Protein AF-A0A5P9P6U1-F1 (afdb_monomer)

Sequence (120 aa):
MSERDSGTDPNAGTEFDPEQFEEKYVYYFEELEAAYSNAYQQLHGRVDSEVLRAIDRQVLSESEPIYHGDGEFSVELPDDPKDRVGAVDDEQFEAVLDEFTERIESELRRRFGFEHEVGK

Structure (mmCIF, N/CA/C/O backbone):
data_AF-A0A5P9P6U1-F1
#
_entry.id   AF-A0A5P9P6U1-F1
#
loop_
_atom_site.group_PDB
_atom_site.id
_atom_site.type_symbol
_atom_site.label_atom_id
_atom_site.label_alt_id
_atom_site.label_comp_id
_atom_site.label_asym_id
_atom_site.label_entity_id
_atom_site.label_seq_id
_atom_site.pdbx_PDB_ins_code
_atom_site.Cartn_x
_atom_site.Cartn_y
_atom_site.Cartn_z
_atom_site.occupancy
_atom_site.B_iso_or_equiv
_atom_site.auth_seq_id
_atom_site.auth_comp_id
_atom_site.auth_asym_id
_atom_site.auth_atom_id
_atom_site.pdbx_PDB_model_num
ATOM 1 N N . MET A 1 1 ? -35.410 -1.148 28.785 1.00 47.00 1 MET A N 1
ATOM 2 C CA . MET A 1 1 ? -34.592 -2.266 29.288 1.00 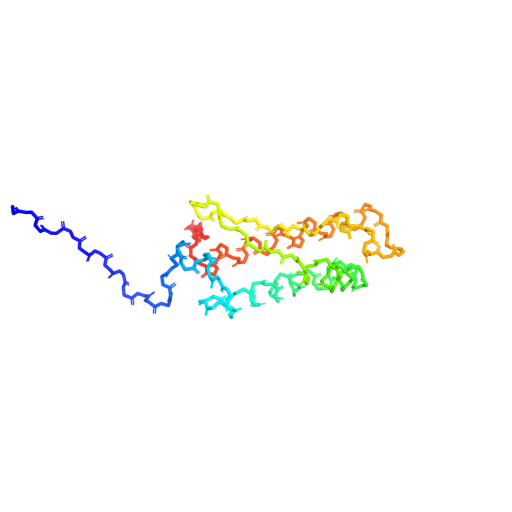47.00 1 MET A CA 1
ATOM 3 C C . MET A 1 1 ? -34.518 -3.290 28.170 1.00 47.00 1 MET A C 1
ATOM 5 O O . MET A 1 1 ? -35.449 -4.061 28.005 1.00 47.00 1 MET A O 1
ATOM 9 N N . SER A 1 2 ? -33.475 -3.192 27.352 1.00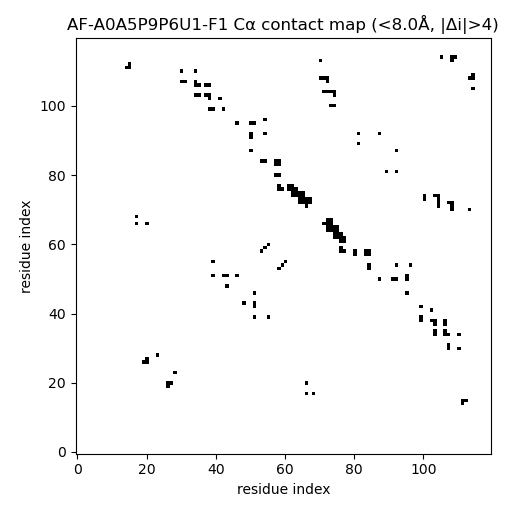 46.41 2 SER A N 1
ATOM 10 C CA . SER A 1 2 ? -33.045 -4.228 26.412 1.00 46.41 2 SER A CA 1
ATOM 11 C C . SER A 1 2 ? -31.529 -4.166 26.433 1.00 46.41 2 SER A C 1
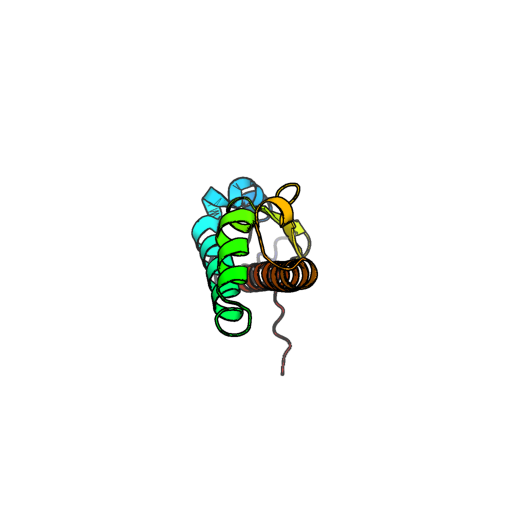ATOM 13 O O . SER A 1 2 ? -30.911 -3.376 25.732 1.00 46.41 2 SER A O 1
ATOM 15 N N . GLU A 1 3 ? -30.978 -4.904 27.387 1.00 58.16 3 GLU A N 1
ATOM 16 C CA . GLU A 1 3 ? -29.611 -5.405 27.343 1.00 58.16 3 GLU A CA 1
ATOM 17 C C . GLU A 1 3 ? -29.560 -6.576 26.350 1.00 58.16 3 GLU A C 1
ATOM 19 O O . GLU A 1 3 ? -30.586 -7.241 26.157 1.00 58.16 3 GLU A O 1
ATOM 24 N N . ARG A 1 4 ? -28.343 -6.864 25.859 1.00 47.94 4 ARG A N 1
ATOM 25 C CA . ARG A 1 4 ? -27.882 -7.969 24.984 1.00 47.94 4 ARG A CA 1
ATOM 26 C C . ARG A 1 4 ? -27.676 -7.502 23.537 1.00 47.94 4 ARG A C 1
ATOM 28 O O . ARG A 1 4 ? -28.599 -6.976 22.937 1.00 47.94 4 ARG A O 1
ATOM 35 N N . ASP A 1 5 ? -26.504 -7.636 22.932 1.00 43.94 5 ASP A N 1
ATOM 36 C CA . ASP A 1 5 ? -25.476 -8.657 23.131 1.00 43.94 5 ASP A CA 1
ATOM 37 C C . ASP A 1 5 ? -24.107 -8.070 22.750 1.00 43.94 5 ASP A C 1
ATOM 39 O O . ASP A 1 5 ? -23.895 -7.645 21.617 1.00 43.94 5 ASP A O 1
ATOM 43 N N . SER A 1 6 ? -23.206 -7.982 23.728 1.00 50.75 6 SER A N 1
ATOM 44 C CA . SER A 1 6 ? -21.789 -7.700 23.510 1.00 50.75 6 SER A CA 1
ATOM 45 C C . SER A 1 6 ? -21.134 -8.996 23.045 1.00 50.75 6 SER A C 1
ATOM 47 O O . SER A 1 6 ? -20.691 -9.797 23.867 1.00 50.75 6 SER A O 1
ATOM 49 N N . GLY A 1 7 ? -21.125 -9.225 21.736 1.00 39.12 7 GLY A N 1
ATOM 50 C CA . GLY A 1 7 ? -20.320 -10.269 21.115 1.00 39.12 7 GLY A CA 1
ATOM 51 C C . GLY A 1 7 ? -18.888 -9.777 20.952 1.00 39.12 7 GLY A C 1
ATOM 52 O O . GLY A 1 7 ? -18.521 -9.325 19.878 1.00 39.12 7 GLY A O 1
ATOM 53 N N . THR A 1 8 ? -18.097 -9.806 22.024 1.00 41.94 8 THR A N 1
ATOM 54 C CA . THR A 1 8 ? -16.638 -9.685 21.913 1.00 41.94 8 THR A CA 1
ATOM 55 C C . THR A 1 8 ? -16.084 -11.086 21.689 1.00 41.94 8 THR A C 1
ATOM 57 O O . THR A 1 8 ? -16.061 -11.905 22.612 1.00 41.94 8 THR A O 1
ATOM 60 N N . ASP A 1 9 ? -15.672 -11.366 20.455 1.00 43.66 9 ASP A N 1
ATOM 61 C CA . ASP A 1 9 ? -14.939 -12.575 20.097 1.00 43.66 9 ASP A CA 1
ATOM 62 C C . ASP A 1 9 ? -13.575 -12.605 20.823 1.00 43.66 9 ASP A C 1
ATOM 64 O O . ASP A 1 9 ? -12.826 -11.628 20.796 1.00 43.66 9 ASP A O 1
ATOM 68 N N . PRO A 1 10 ? -13.204 -13.708 21.497 1.00 42.28 10 PRO A N 1
ATOM 69 C CA . PRO A 1 10 ? -12.027 -13.769 22.367 1.00 42.28 10 PRO A CA 1
ATOM 70 C C . PRO A 1 10 ? -10.693 -13.979 21.626 1.00 42.28 10 PRO A C 1
ATOM 72 O O . PRO A 1 10 ? -9.714 -14.386 22.254 1.00 42.28 10 PRO A O 1
ATOM 75 N N . ASN A 1 11 ? -10.615 -13.702 20.321 1.00 44.81 11 ASN A N 1
ATOM 76 C CA . ASN A 1 11 ? -9.353 -13.709 19.576 1.00 44.81 11 ASN A CA 1
ATOM 77 C C . ASN A 1 11 ? -8.809 -12.280 19.418 1.00 44.81 11 ASN A C 1
ATOM 79 O O . ASN A 1 11 ? -8.655 -11.772 18.314 1.00 44.81 11 ASN A O 1
ATOM 83 N N . ALA A 1 12 ? -8.562 -11.613 20.546 1.00 46.44 12 ALA A N 1
ATOM 84 C CA . ALA A 1 12 ? -8.035 -10.253 20.600 1.00 46.44 12 ALA A CA 1
ATOM 85 C C . ALA A 1 12 ? -6.524 -10.227 20.295 1.00 46.44 12 ALA A C 1
ATOM 87 O O . ALA A 1 12 ? -5.691 -10.131 21.197 1.00 46.44 12 ALA A O 1
ATOM 88 N N . GLY A 1 13 ? -6.176 -10.330 19.015 1.00 45.69 13 GLY A N 1
ATOM 89 C CA . GLY A 1 13 ? -5.005 -9.658 18.458 1.00 45.69 13 GLY A CA 1
ATOM 90 C C . GLY A 1 13 ? -5.529 -8.447 17.698 1.00 45.69 13 GLY A C 1
ATOM 91 O O . GLY A 1 13 ? -6.125 -8.649 16.652 1.00 45.69 13 GLY A O 1
ATOM 92 N N . THR A 1 14 ? -5.424 -7.261 18.309 1.00 58.25 14 THR A N 1
ATOM 93 C CA . THR A 1 14 ? -5.811 -5.936 17.775 1.00 58.25 14 THR A CA 1
ATOM 94 C C . THR A 1 14 ? -7.041 -5.950 16.855 1.00 58.25 14 THR A C 1
ATOM 96 O O . THR A 1 14 ? -6.922 -6.056 15.639 1.00 58.25 14 THR A O 1
ATOM 99 N N . GLU A 1 15 ? -8.241 -5.819 17.433 1.00 77.75 15 GLU A N 1
ATOM 100 C CA . GLU A 1 15 ? -9.435 -5.493 16.639 1.00 77.75 15 GLU A CA 1
ATOM 101 C C . GLU A 1 15 ? -9.138 -4.214 15.842 1.00 77.75 15 GLU A C 1
ATOM 103 O O . GLU A 1 15 ? -8.704 -3.211 16.414 1.00 77.75 15 GLU A O 1
ATOM 108 N N . PHE A 1 16 ? -9.265 -4.285 14.516 1.00 91.06 16 PHE A N 1
ATOM 109 C CA . PHE A 1 16 ? -9.012 -3.143 13.649 1.00 91.06 16 PHE A CA 1
ATOM 110 C C . PHE A 1 16 ? -10.022 -2.037 13.953 1.00 91.06 16 PHE A C 1
ATOM 112 O O . PHE A 1 16 ? -11.232 -2.259 13.897 1.00 91.06 16 PHE A O 1
ATOM 119 N N . ASP A 1 17 ? -9.518 -0.842 14.235 1.00 94.19 17 ASP A N 1
ATOM 120 C CA . ASP A 1 17 ? -10.305 0.346 14.521 1.00 94.19 17 ASP A CA 1
ATOM 121 C C . ASP A 1 17 ? -10.046 1.386 13.412 1.00 94.19 17 ASP A C 1
ATOM 123 O O . ASP A 1 17 ? -8.922 1.889 13.287 1.00 94.19 17 ASP A O 1
ATO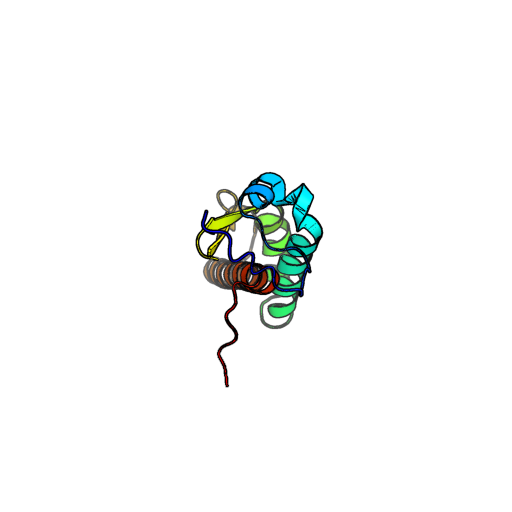M 127 N N . PRO A 1 18 ? -11.064 1.720 12.593 1.00 93.75 18 PRO A N 1
ATOM 128 C CA . PRO A 1 18 ? -10.942 2.727 11.543 1.00 93.75 18 PRO A CA 1
ATOM 129 C C . PRO A 1 18 ? -10.471 4.096 12.048 1.00 93.75 18 PRO A C 1
ATOM 131 O O . PRO A 1 18 ? -9.740 4.773 11.329 1.00 93.75 18 PRO A O 1
ATOM 134 N N . GLU A 1 19 ? -10.853 4.497 13.266 1.00 93.88 19 GLU A N 1
ATOM 135 C CA . GLU A 1 19 ? -10.434 5.777 13.851 1.00 93.88 19 GLU A CA 1
ATOM 136 C C . GLU A 1 19 ? -8.944 5.732 14.224 1.00 93.88 19 GLU A C 1
ATOM 138 O O . GLU A 1 19 ? -8.207 6.686 13.983 1.00 93.88 19 GLU A O 1
ATOM 143 N N . GLN A 1 20 ? -8.450 4.592 14.725 1.00 95.38 20 GLN A N 1
ATOM 144 C CA . GLN A 1 20 ? -7.014 4.408 14.983 1.00 95.38 20 GLN A CA 1
ATOM 145 C C . GLN A 1 20 ? -6.187 4.374 13.697 1.00 95.38 20 GLN A C 1
ATOM 147 O O . GLN A 1 20 ? -5.003 4.717 13.717 1.00 95.38 20 GLN A O 1
ATOM 152 N N . PHE A 1 21 ? -6.787 3.998 12.566 1.00 96.25 21 PHE A N 1
ATOM 153 C CA . PHE A 1 21 ? -6.099 4.012 11.278 1.00 96.25 21 PHE A CA 1
ATOM 154 C C . PHE A 1 21 ? -5.800 5.439 10.775 1.00 96.25 21 PHE A C 1
ATOM 156 O O . PHE A 1 21 ? -4.853 5.629 10.008 1.00 96.25 21 PHE A O 1
ATOM 163 N N . GLU A 1 22 ? -6.513 6.467 11.254 1.00 95.44 22 GLU A N 1
ATOM 164 C CA . GLU A 1 22 ? -6.134 7.871 11.008 1.00 95.44 22 GLU A CA 1
ATOM 165 C C . GLU A 1 22 ? -4.755 8.196 11.617 1.00 95.44 22 GLU A C 1
ATOM 167 O O . GLU A 1 22 ? -3.966 8.948 11.047 1.00 95.44 22 GLU A O 1
ATOM 172 N N . GLU A 1 23 ? -4.414 7.540 12.729 1.00 96.81 23 GLU A N 1
ATOM 173 C CA . GLU A 1 23 ? -3.110 7.587 13.395 1.00 96.81 23 GLU A CA 1
ATOM 174 C C . GLU A 1 23 ? -2.330 6.266 13.200 1.00 96.81 23 GLU A C 1
ATOM 176 O O . GLU A 1 23 ? -1.595 5.812 14.079 1.00 96.81 23 GLU A O 1
ATOM 181 N N . LYS A 1 24 ? -2.462 5.632 12.026 1.00 96.38 24 LYS A N 1
ATOM 182 C CA . LYS A 1 24 ? -1.919 4.295 11.703 1.00 96.38 24 LYS A CA 1
ATOM 183 C C . LYS A 1 24 ? -0.451 4.056 12.072 1.00 96.38 24 LYS A C 1
ATOM 185 O O . LYS A 1 24 ? -0.094 2.942 12.436 1.00 96.38 24 LYS A O 1
ATOM 190 N N . TYR A 1 25 ? 0.412 5.068 12.020 1.00 96.38 25 TYR A N 1
ATOM 191 C CA . TYR A 1 25 ? 1.826 4.918 12.394 1.00 96.38 25 TYR A CA 1
ATOM 192 C C . TYR A 1 25 ? 2.056 4.849 13.911 1.00 96.38 25 TYR A C 1
ATOM 194 O O . TYR A 1 25 ? 3.125 4.437 14.351 1.00 96.38 25 TYR A O 1
ATOM 202 N N . VAL A 1 26 ? 1.071 5.253 14.715 1.00 96.94 26 VAL A N 1
ATOM 203 C CA . VAL A 1 26 ? 1.076 5.097 16.174 1.00 96.94 26 VAL A CA 1
ATOM 204 C C . VAL A 1 26 ? 0.538 3.721 16.559 1.00 96.94 26 VAL A C 1
ATOM 206 O O . VAL A 1 26 ? 1.124 3.063 17.416 1.00 96.94 26 VAL A O 1
ATOM 209 N N . TYR A 1 27 ? -0.555 3.289 15.925 1.00 95.62 27 TYR A N 1
ATOM 210 C CA . TYR A 1 27 ? -1.303 2.099 16.347 1.00 95.62 27 TYR A CA 1
ATOM 211 C C . TYR A 1 27 ? -0.951 0.816 15.587 1.00 95.62 27 TYR A C 1
ATOM 213 O O . TYR A 1 27 ? -1.031 -0.258 16.171 1.00 95.62 27 TYR A O 1
ATOM 221 N N . TYR A 1 28 ? -0.540 0.920 14.320 1.00 96.62 28 TYR A N 1
ATOM 222 C CA . TYR A 1 28 ? -0.421 -0.216 13.397 1.00 96.62 28 TYR A CA 1
ATOM 223 C C . TYR A 1 28 ? 0.921 -0.274 12.652 1.00 96.62 28 TYR A C 1
ATOM 225 O O . TYR A 1 28 ? 1.019 -0.864 11.576 1.00 96.62 28 TYR A O 1
ATOM 233 N N . PHE A 1 29 ? 1.971 0.369 13.174 1.00 96.69 29 PHE A N 1
ATOM 234 C CA . PHE A 1 29 ? 3.264 0.449 12.484 1.00 96.69 29 PHE A CA 1
ATOM 235 C C . PHE A 1 29 ? 3.843 -0.931 12.132 1.00 96.69 29 PHE A C 1
ATOM 237 O O . PHE A 1 29 ? 4.313 -1.127 11.013 1.00 96.69 29 PHE A O 1
ATOM 244 N N . GLU A 1 30 ? 3.787 -1.894 13.055 1.00 96.62 30 GLU A N 1
ATOM 245 C CA . GLU A 1 30 ? 4.332 -3.240 12.837 1.00 96.62 30 GLU A CA 1
ATOM 246 C C . GLU A 1 30 ? 3.525 -4.013 11.781 1.00 96.62 30 GLU A C 1
ATOM 248 O O . GLU A 1 30 ? 4.087 -4.734 10.949 1.00 96.62 30 GLU A O 1
ATOM 253 N N . GLU A 1 31 ? 2.203 -3.842 11.771 1.00 96.81 31 GLU A N 1
ATOM 254 C CA . GLU A 1 31 ? 1.308 -4.427 10.783 1.00 96.81 31 GLU A CA 1
ATOM 255 C C . GLU A 1 31 ? 1.570 -3.859 9.388 1.00 96.81 31 GLU A C 1
ATOM 257 O O . GLU A 1 31 ? 1.659 -4.639 8.435 1.00 96.81 31 GLU A O 1
ATOM 262 N N . LEU A 1 32 ? 1.753 -2.537 9.279 1.00 97.81 32 LEU A N 1
ATOM 263 C CA . LEU A 1 32 ? 2.105 -1.858 8.032 1.00 97.81 32 LEU A CA 1
ATOM 264 C C . LEU A 1 32 ? 3.479 -2.302 7.521 1.00 97.81 32 LEU A C 1
ATOM 266 O O . LEU A 1 32 ? 3.586 -2.748 6.378 1.00 97.81 32 LEU A O 1
ATOM 270 N N . GLU A 1 33 ? 4.517 -2.242 8.363 1.00 98.00 33 GLU A N 1
ATOM 271 C CA . GLU A 1 33 ? 5.882 -2.636 7.984 1.00 98.00 33 GLU A CA 1
ATOM 272 C C . GLU A 1 33 ? 5.883 -4.055 7.414 1.00 98.00 33 GLU A C 1
ATOM 274 O O . GLU A 1 33 ? 6.450 -4.341 6.353 1.00 98.00 33 GLU A O 1
ATOM 279 N N . ALA A 1 34 ? 5.187 -4.959 8.093 1.00 98.00 34 ALA A N 1
ATOM 280 C CA . ALA A 1 34 ? 5.196 -6.343 7.701 1.00 98.00 34 ALA A CA 1
ATOM 281 C C . ALA A 1 34 ? 4.231 -6.637 6.524 1.00 98.00 34 ALA A C 1
ATOM 283 O O . ALA A 1 34 ? 4.450 -7.630 5.826 1.00 98.00 34 ALA A O 1
ATOM 284 N N . ALA A 1 35 ? 3.233 -5.789 6.232 1.00 98.06 35 ALA A N 1
ATOM 285 C CA . ALA A 1 35 ? 2.462 -5.851 4.982 1.00 98.06 35 ALA A CA 1
ATOM 286 C C . ALA A 1 35 ? 3.348 -5.528 3.768 1.00 98.06 35 ALA A C 1
ATOM 288 O O . ALA A 1 35 ? 3.440 -6.330 2.836 1.00 98.06 35 ALA A O 1
ATOM 289 N N . TYR A 1 36 ? 4.082 -4.414 3.830 1.00 98.44 36 TYR A N 1
ATOM 290 C CA . TYR A 1 36 ? 5.024 -4.003 2.782 1.00 98.44 36 TYR A CA 1
ATOM 291 C C . TYR A 1 36 ? 6.147 -5.032 2.596 1.00 98.44 36 TYR A C 1
ATOM 293 O O . TYR A 1 36 ? 6.441 -5.452 1.474 1.00 98.44 36 TYR A O 1
ATOM 301 N N . SER A 1 37 ? 6.726 -5.514 3.699 1.00 98.38 37 SER A N 1
ATOM 302 C CA . SER A 1 37 ? 7.771 -6.543 3.672 1.00 98.38 37 SER A CA 1
ATOM 303 C C . SER A 1 37 ? 7.279 -7.848 3.034 1.00 98.38 37 SER A C 1
ATOM 305 O O . SER A 1 37 ? 7.948 -8.409 2.165 1.00 98.38 37 SER A O 1
ATOM 307 N N . ASN A 1 38 ? 6.080 -8.321 3.391 1.00 98.38 38 ASN A N 1
ATOM 308 C CA . ASN A 1 38 ? 5.508 -9.525 2.787 1.00 98.38 38 ASN A CA 1
ATOM 309 C C . ASN A 1 38 ? 5.221 -9.345 1.293 1.00 98.38 38 ASN A C 1
ATOM 311 O O . ASN A 1 38 ? 5.491 -10.262 0.516 1.00 98.38 38 ASN A O 1
ATOM 315 N N . ALA A 1 39 ? 4.692 -8.192 0.880 1.00 98.25 39 ALA A N 1
ATOM 316 C CA . ALA A 1 39 ? 4.443 -7.887 -0.525 1.00 98.25 39 ALA A CA 1
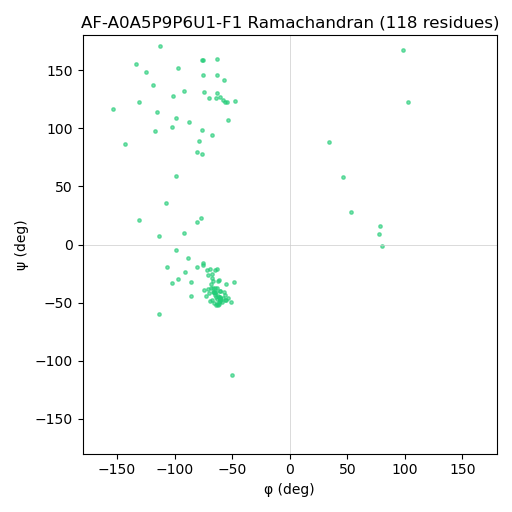ATOM 317 C C . ALA A 1 39 ? 5.746 -7.904 -1.346 1.00 98.25 39 ALA A C 1
ATOM 319 O O . ALA A 1 39 ? 5.822 -8.592 -2.368 1.00 98.25 39 ALA A O 1
ATOM 320 N N . TYR A 1 40 ? 6.813 -7.275 -0.839 1.00 98.44 40 TYR A N 1
ATOM 321 C CA . TYR A 1 40 ? 8.140 -7.327 -1.460 1.00 98.44 40 TYR A CA 1
ATOM 322 C C . TYR A 1 40 ? 8.628 -8.773 -1.623 1.00 98.44 40 TYR A C 1
ATOM 324 O O . TYR A 1 40 ? 9.065 -9.182 -2.702 1.00 98.44 40 TYR A O 1
ATOM 332 N N . GLN A 1 41 ? 8.528 -9.584 -0.564 1.00 98.25 41 GLN A N 1
ATOM 333 C CA . GLN A 1 41 ? 8.999 -10.971 -0.593 1.00 98.25 41 GLN A CA 1
ATOM 334 C C . GLN A 1 41 ? 8.189 -11.857 -1.544 1.00 98.25 41 GLN A C 1
ATOM 336 O O . GLN A 1 41 ? 8.745 -12.779 -2.140 1.00 98.25 41 GLN A O 1
ATOM 341 N N . GLN A 1 42 ? 6.897 -11.575 -1.726 1.00 97.88 42 GLN A N 1
ATOM 342 C CA . GLN A 1 42 ? 6.053 -12.283 -2.689 1.00 97.88 42 GLN A CA 1
ATOM 343 C C . GLN A 1 42 ? 6.448 -12.018 -4.142 1.00 97.88 42 GLN A C 1
ATOM 345 O O . GLN A 1 42 ? 6.220 -12.887 -4.988 1.00 97.88 42 GLN A O 1
ATOM 350 N N . LEU A 1 43 ? 7.021 -10.848 -4.433 1.00 97.69 43 LEU A N 1
ATOM 351 C CA . LEU A 1 43 ? 7.518 -10.472 -5.759 1.00 97.69 43 LEU A CA 1
ATOM 352 C C . LEU A 1 43 ? 8.989 -10.842 -5.965 1.00 97.69 43 LEU A C 1
ATOM 354 O O . LEU A 1 43 ? 9.438 -11.042 -7.099 1.00 97.69 43 LEU A O 1
ATOM 358 N N . HIS A 1 44 ? 9.747 -10.976 -4.879 1.00 96.12 44 HIS A N 1
ATOM 359 C CA . HIS A 1 44 ? 11.166 -11.279 -4.928 1.00 96.12 44 HIS A CA 1
ATOM 360 C C . HIS A 1 44 ? 11.455 -12.576 -5.707 1.00 96.12 44 HIS A C 1
ATOM 362 O O . HIS A 1 44 ? 10.968 -13.659 -5.384 1.00 96.12 44 HIS A O 1
ATOM 368 N N . GLY A 1 45 ? 12.283 -12.470 -6.752 1.00 95.06 45 GLY A N 1
ATOM 369 C CA . GLY A 1 45 ? 12.643 -13.587 -7.634 1.00 95.06 45 GLY A CA 1
ATOM 370 C C . GLY A 1 45 ? 11.607 -13.927 -8.713 1.00 95.06 45 GLY A C 1
ATOM 371 O O . GLY A 1 45 ? 11.859 -14.829 -9.511 1.00 95.06 45 GLY A O 1
ATOM 372 N N . ARG A 1 46 ? 10.468 -13.222 -8.758 1.00 95.50 46 ARG A N 1
ATOM 373 C CA . ARG A 1 46 ? 9.441 -13.353 -9.809 1.00 95.50 46 ARG A CA 1
ATOM 374 C C . ARG A 1 46 ? 9.508 -12.217 -10.824 1.00 95.50 46 ARG A C 1
ATOM 376 O O . ARG A 1 46 ? 9.242 -12.447 -11.998 1.00 95.50 46 ARG A O 1
ATOM 383 N N . VAL A 1 47 ? 9.888 -11.030 -10.363 1.00 94.88 47 VAL A N 1
ATOM 384 C CA . VAL A 1 47 ? 10.112 -9.838 -11.187 1.00 94.88 47 VAL A CA 1
ATOM 385 C C . VAL A 1 47 ? 11.592 -9.456 -11.192 1.00 94.88 47 VAL A C 1
ATOM 387 O O . VAL A 1 47 ? 12.396 -10.008 -10.431 1.00 94.88 47 VAL A O 1
ATOM 390 N N . ASP A 1 48 ? 11.960 -8.506 -12.051 1.00 94.75 48 ASP A N 1
ATOM 391 C CA . ASP A 1 48 ? 13.314 -7.961 -12.073 1.00 94.75 48 ASP A CA 1
ATOM 392 C C . ASP A 1 48 ? 13.656 -7.301 -10.726 1.00 94.75 48 ASP A C 1
ATOM 394 O O . ASP A 1 48 ? 12.926 -6.452 -10.209 1.00 94.75 48 ASP A O 1
ATOM 398 N N . SER A 1 49 ? 14.778 -7.715 -10.133 1.00 95.06 49 SER A N 1
ATOM 399 C CA . SER A 1 49 ? 15.163 -7.272 -8.792 1.00 95.06 49 SER A CA 1
ATOM 400 C C . SER A 1 49 ? 15.605 -5.810 -8.730 1.00 95.06 49 SER A C 1
ATOM 402 O O . SER A 1 49 ? 15.514 -5.201 -7.663 1.00 95.06 49 SER A O 1
ATOM 404 N N . GLU A 1 50 ? 16.117 -5.255 -9.831 1.00 94.44 50 GLU A N 1
ATOM 405 C CA . GLU A 1 50 ? 16.504 -3.847 -9.900 1.00 94.44 50 GLU A CA 1
ATOM 406 C C . GLU A 1 50 ? 15.250 -2.978 -9.932 1.00 94.44 50 GLU A C 1
ATOM 408 O O . GLU A 1 50 ? 15.152 -2.040 -9.143 1.00 94.44 50 GLU A O 1
ATOM 413 N N . VAL A 1 51 ? 14.257 -3.362 -10.740 1.00 96.19 51 VAL A N 1
ATOM 414 C CA . VAL A 1 51 ? 12.954 -2.683 -10.809 1.00 96.19 51 VAL A CA 1
ATOM 415 C C . VAL A 1 51 ? 12.228 -2.738 -9.469 1.00 96.19 51 VAL A C 1
ATOM 417 O O . VAL A 1 51 ? 11.839 -1.696 -8.942 1.00 96.19 51 VAL A O 1
ATOM 420 N N . LEU A 1 52 ? 12.131 -3.927 -8.864 1.00 97.25 52 LEU A N 1
ATOM 421 C CA . LEU A 1 52 ? 11.454 -4.113 -7.579 1.00 97.25 52 LEU A CA 1
ATOM 422 C C . LEU A 1 52 ? 12.063 -3.243 -6.472 1.00 97.25 52 LEU A C 1
ATOM 424 O O . LEU A 1 52 ? 11.345 -2.574 -5.735 1.00 97.25 52 LEU A O 1
ATOM 428 N N . ARG A 1 53 ? 13.399 -3.213 -6.370 1.00 96.25 53 ARG A N 1
ATOM 429 C CA . ARG A 1 53 ? 14.105 -2.378 -5.382 1.00 96.25 53 ARG A CA 1
ATOM 430 C C . ARG A 1 53 ? 13.971 -0.891 -5.668 1.00 96.25 53 ARG A C 1
ATOM 432 O O . ARG A 1 53 ? 14.004 -0.093 -4.734 1.00 96.25 53 ARG A O 1
ATOM 439 N N . ALA A 1 54 ? 13.909 -0.511 -6.939 1.00 96.31 54 ALA A N 1
ATOM 440 C CA . ALA A 1 54 ? 13.789 0.882 -7.324 1.00 96.31 54 ALA A CA 1
ATOM 441 C C . ALA A 1 54 ? 12.394 1.423 -6.972 1.00 96.31 54 ALA A C 1
ATOM 443 O O . ALA A 1 54 ? 12.318 2.513 -6.410 1.00 96.31 54 ALA A O 1
ATOM 444 N N . ILE A 1 55 ? 11.337 0.636 -7.201 1.00 97.81 55 ILE A N 1
ATOM 445 C CA . ILE A 1 55 ? 9.965 0.938 -6.765 1.00 97.81 55 ILE A CA 1
ATOM 446 C C . ILE A 1 55 ? 9.881 1.012 -5.236 1.00 97.81 55 ILE A C 1
ATOM 448 O O . ILE A 1 55 ? 9.451 2.030 -4.699 1.00 97.81 55 ILE A O 1
ATOM 452 N N . ASP A 1 56 ? 10.365 -0.020 -4.537 1.00 97.75 56 ASP A N 1
ATOM 453 C CA . ASP A 1 56 ? 10.366 -0.097 -3.068 1.00 97.75 56 ASP A CA 1
ATOM 454 C C . ASP A 1 56 ? 10.976 1.158 -2.422 1.00 97.75 56 ASP A C 1
ATOM 456 O O . ASP A 1 56 ? 10.382 1.799 -1.558 1.00 97.75 56 ASP A O 1
ATOM 460 N N . ARG A 1 57 ? 12.156 1.565 -2.897 1.00 96.38 57 ARG A N 1
ATOM 461 C CA . ARG A 1 57 ? 12.937 2.625 -2.249 1.00 96.38 57 ARG A CA 1
ATOM 462 C C . ARG A 1 57 ? 12.565 4.034 -2.672 1.00 96.38 57 ARG A C 1
ATOM 464 O O . ARG A 1 57 ? 12.765 4.946 -1.874 1.00 96.38 57 ARG A O 1
ATOM 471 N N . GLN A 1 58 ? 12.144 4.230 -3.919 1.00 96.81 58 GLN A N 1
ATOM 472 C CA . GLN A 1 58 ? 11.963 5.573 -4.489 1.00 96.81 58 GLN A CA 1
ATOM 473 C C . GLN A 1 58 ? 10.494 5.967 -4.633 1.00 96.81 58 GLN A C 1
ATOM 475 O O . GLN A 1 58 ? 10.207 7.153 -4.751 1.00 96.81 58 GLN A O 1
ATOM 480 N N . VAL A 1 59 ? 9.580 4.995 -4.629 1.00 97.81 59 VAL A N 1
ATOM 481 C CA . VAL A 1 59 ? 8.141 5.242 -4.763 1.00 97.81 59 VAL A CA 1
ATOM 482 C C . VAL A 1 59 ? 7.431 4.868 -3.470 1.00 97.81 59 VAL A C 1
ATOM 484 O O . VAL A 1 59 ? 6.835 5.725 -2.826 1.00 97.81 59 VAL A O 1
ATOM 487 N N . LEU A 1 60 ? 7.537 3.606 -3.048 1.00 98.00 60 LEU A N 1
ATOM 488 C CA . LEU A 1 60 ? 6.751 3.095 -1.924 1.00 98.00 60 LEU A CA 1
ATOM 489 C C . LEU A 1 60 ? 7.198 3.633 -0.559 1.00 98.00 60 LEU A C 1
ATOM 491 O O . LEU A 1 60 ? 6.385 3.694 0.359 1.00 98.00 60 LEU A O 1
ATOM 495 N N . SER A 1 61 ? 8.441 4.098 -0.434 1.00 96.31 61 SER A N 1
ATOM 496 C CA . SER A 1 61 ? 8.937 4.780 0.771 1.00 96.31 61 SER A CA 1
ATOM 497 C C . SER A 1 61 ? 8.219 6.100 1.087 1.00 96.31 61 SER A C 1
ATOM 499 O O . SER A 1 61 ? 8.254 6.545 2.232 1.00 96.31 61 SER A O 1
ATOM 501 N N . GLU A 1 62 ? 7.572 6.709 0.090 1.00 96.94 62 GLU A N 1
ATOM 502 C CA . GLU A 1 62 ? 6.749 7.919 0.216 1.00 96.94 62 GLU A CA 1
ATOM 503 C C . GLU A 1 62 ? 5.264 7.641 -0.064 1.00 96.94 62 GLU A C 1
ATOM 505 O O . GLU A 1 62 ? 4.469 8.572 -0.140 1.00 96.94 62 GLU A O 1
ATOM 510 N N . SER A 1 63 ? 4.891 6.369 -0.228 1.00 98.06 63 SER A N 1
ATOM 511 C CA . SER A 1 63 ? 3.491 5.974 -0.371 1.00 98.06 63 SER A CA 1
ATOM 512 C C . SER A 1 63 ? 2.763 5.992 0.968 1.00 98.06 63 SER A C 1
ATOM 514 O O . SER A 1 63 ? 3.381 5.863 2.029 1.00 98.06 63 SER A O 1
ATOM 516 N N . GLU A 1 64 ? 1.439 6.091 0.917 1.00 97.94 64 GLU A N 1
ATOM 517 C CA . GLU A 1 64 ? 0.599 6.098 2.105 1.00 97.94 64 GLU A CA 1
ATOM 518 C C . GLU A 1 64 ? -0.566 5.105 1.979 1.00 97.94 64 GLU A C 1
ATOM 520 O O . GLU A 1 64 ? -1.376 5.213 1.061 1.00 97.94 64 GLU A O 1
ATOM 525 N N . PRO A 1 65 ? -0.712 4.138 2.902 1.00 98.00 65 PRO A N 1
ATOM 526 C CA . PRO A 1 65 ? -1.882 3.275 2.913 1.00 98.00 65 PRO A CA 1
ATOM 527 C C . PRO A 1 65 ? -3.103 4.037 3.447 1.00 98.00 65 PRO A C 1
ATOM 529 O O . PRO A 1 65 ? -3.057 4.671 4.511 1.00 98.00 65 PRO A O 1
ATOM 532 N N . ILE A 1 66 ? -4.210 3.937 2.717 1.00 98.06 66 ILE A N 1
ATOM 533 C CA . ILE A 1 66 ? -5.497 4.574 3.002 1.00 98.06 66 ILE A CA 1
ATOM 534 C C . ILE A 1 66 ? -6.550 3.488 3.198 1.00 98.06 66 ILE A C 1
ATOM 536 O O . ILE A 1 66 ? -6.602 2.520 2.442 1.00 98.06 66 ILE A O 1
ATOM 540 N N . TYR A 1 67 ? -7.394 3.662 4.211 1.00 97.56 67 TYR A N 1
ATOM 541 C CA . TYR A 1 67 ? -8.562 2.823 4.440 1.00 97.56 67 TYR A CA 1
ATOM 542 C C . TYR A 1 67 ? -9.816 3.552 3.955 1.00 97.56 67 TYR A C 1
ATOM 544 O O . TYR A 1 67 ? -10.054 4.694 4.349 1.00 97.56 67 TYR A O 1
ATOM 552 N N . HIS A 1 68 ? -10.620 2.897 3.114 1.00 95.69 68 HIS A N 1
ATOM 553 C CA . HIS A 1 68 ? -11.830 3.486 2.517 1.00 95.69 68 HIS A CA 1
ATOM 554 C C . HIS A 1 68 ? -13.127 3.087 3.226 1.00 95.69 68 HIS A C 1
ATOM 556 O O . HIS A 1 68 ? -14.192 3.598 2.884 1.00 95.69 68 HIS A O 1
ATOM 562 N N . GLY A 1 69 ? -13.055 2.197 4.218 1.00 92.12 69 GLY A N 1
ATOM 563 C CA . GLY A 1 69 ? -14.232 1.540 4.785 1.00 92.12 69 GLY A CA 1
ATOM 564 C C . GLY A 1 69 ? -14.455 0.148 4.195 1.00 92.12 69 GLY A C 1
ATOM 565 O O . GLY A 1 69 ? -13.829 -0.230 3.210 1.00 92.12 69 GLY A O 1
ATOM 566 N N . ASP A 1 70 ? -15.333 -0.627 4.836 1.00 90.00 70 ASP A N 1
ATOM 567 C CA . ASP A 1 70 ? -15.762 -1.960 4.382 1.00 90.00 70 ASP A CA 1
ATOM 568 C C . ASP A 1 70 ? -14.618 -2.956 4.086 1.00 90.00 70 ASP A C 1
ATOM 570 O O . ASP A 1 70 ? -14.771 -3.873 3.282 1.00 90.00 70 ASP A O 1
ATOM 574 N N . GLY A 1 71 ? -13.469 -2.805 4.753 1.00 91.88 71 GLY A N 1
ATOM 575 C CA . GLY A 1 71 ? -12.301 -3.659 4.524 1.00 91.88 71 GLY A CA 1
ATOM 576 C C . GLY A 1 71 ? -11.495 -3.324 3.267 1.00 91.88 71 GLY A C 1
ATOM 577 O O . GLY A 1 71 ? -10.594 -4.083 2.921 1.00 91.88 71 GLY A O 1
ATOM 578 N N . GLU A 1 72 ? -11.779 -2.213 2.590 1.00 95.44 72 GLU A N 1
ATOM 579 C CA . GLU A 1 72 ? -11.057 -1.793 1.389 1.00 95.44 72 GLU A CA 1
ATOM 580 C C . GLU A 1 72 ? -9.884 -0.866 1.732 1.00 95.44 72 GLU A C 1
ATOM 582 O O . GLU A 1 72 ? -10.020 0.112 2.475 1.00 95.44 72 GLU A O 1
ATOM 587 N N . PHE A 1 73 ? -8.721 -1.167 1.151 1.00 97.56 73 PHE A N 1
ATOM 588 C CA . PHE A 1 73 ? -7.485 -0.403 1.309 1.00 97.56 73 PHE A CA 1
ATOM 589 C C . PHE A 1 73 ? -6.949 -0.004 -0.059 1.00 97.56 73 PHE A C 1
ATOM 591 O O . PHE A 1 73 ? -7.094 -0.758 -1.016 1.00 97.56 73 PHE A O 1
ATOM 598 N N . SER A 1 74 ? -6.285 1.146 -0.130 1.00 97.75 74 SER A N 1
ATOM 599 C CA . SER A 1 74 ? -5.476 1.530 -1.287 1.00 97.75 74 SER A CA 1
ATOM 600 C C . SER A 1 74 ? -4.119 2.057 -0.853 1.00 97.75 74 SER A C 1
ATOM 602 O O . SER A 1 74 ? -3.989 2.606 0.243 1.00 97.75 74 SER A O 1
ATOM 604 N N . VAL A 1 75 ? -3.127 1.972 -1.731 1.00 98.38 75 VAL A N 1
ATOM 605 C CA . VAL A 1 75 ? -1.842 2.659 -1.543 1.00 98.38 75 VAL A CA 1
ATOM 606 C C . VAL A 1 75 ? -1.840 3.955 -2.351 1.00 98.38 75 VAL A C 1
ATOM 608 O O . VAL A 1 75 ? -1.790 3.931 -3.578 1.00 98.38 75 VAL A O 1
ATOM 611 N N . GLU A 1 76 ? -1.903 5.098 -1.669 1.00 98.25 76 GLU A N 1
ATOM 612 C CA . GLU A 1 76 ? -1.688 6.398 -2.300 1.00 98.25 76 GLU A CA 1
ATOM 613 C C . GLU A 1 76 ? -0.209 6.536 -2.669 1.00 98.25 76 GLU A C 1
ATOM 615 O O . GLU A 1 76 ? 0.685 6.328 -1.845 1.00 98.25 76 GLU A O 1
ATOM 620 N N . LEU A 1 77 ? 0.047 6.835 -3.939 1.00 98.25 77 LEU A N 1
ATOM 621 C CA . LEU A 1 77 ? 1.389 6.960 -4.488 1.00 98.25 77 LEU A CA 1
ATOM 622 C C . LEU A 1 77 ? 1.817 8.427 -4.521 1.00 98.25 77 LEU A C 1
ATOM 624 O O . LEU A 1 77 ? 0.971 9.309 -4.678 1.00 98.25 77 LEU A O 1
ATOM 628 N N . PRO A 1 78 ? 3.126 8.700 -4.442 1.00 96.69 78 PRO A 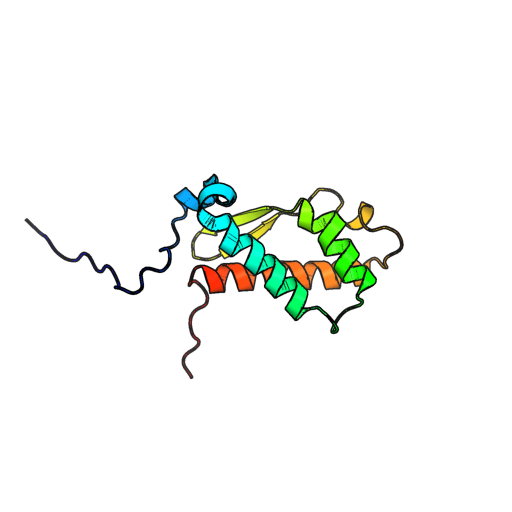N 1
ATOM 629 C CA . PRO A 1 78 ? 3.615 10.045 -4.675 1.00 96.69 78 PRO A CA 1
ATOM 630 C C . PRO A 1 78 ? 3.340 10.522 -6.108 1.00 96.69 78 PRO A C 1
ATOM 632 O O . PRO A 1 78 ? 3.228 9.713 -7.032 1.00 96.69 78 PRO A O 1
ATOM 635 N N . ASP A 1 79 ? 3.353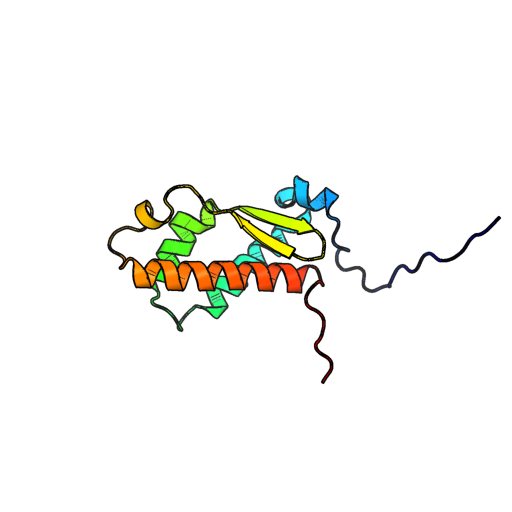 11.843 -6.301 1.00 94.06 79 ASP A N 1
ATOM 636 C CA . ASP A 1 79 ? 3.310 12.454 -7.632 1.00 94.06 79 ASP A CA 1
ATOM 637 C C . ASP A 1 79 ? 4.467 11.959 -8.518 1.00 94.06 79 ASP A C 1
ATOM 639 O O . ASP A 1 79 ? 5.606 11.786 -8.053 1.00 94.06 79 ASP A O 1
ATOM 643 N N . ASP A 1 80 ? 4.148 11.761 -9.800 1.00 92.00 80 ASP A N 1
ATOM 644 C CA . ASP A 1 80 ? 5.061 11.330 -10.862 1.00 92.00 80 ASP A CA 1
ATOM 645 C C . ASP A 1 80 ? 5.954 10.142 -10.439 1.00 92.00 80 ASP A C 1
ATOM 647 O O . ASP A 1 80 ? 7.187 10.227 -10.473 1.00 92.00 80 ASP A O 1
ATOM 651 N N . PRO A 1 81 ? 5.367 8.997 -10.029 1.00 94.50 81 PRO A N 1
ATOM 652 C CA . PRO A 1 81 ? 6.123 7.902 -9.427 1.00 94.50 81 PRO A CA 1
ATOM 653 C C . PRO A 1 81 ? 7.162 7.336 -10.398 1.00 94.50 81 PRO A C 1
ATOM 655 O O . PRO A 1 81 ? 8.237 6.924 -9.972 1.00 94.50 81 PRO A O 1
ATOM 658 N N . LYS A 1 82 ? 6.881 7.382 -11.706 1.00 92.00 82 LYS A N 1
ATOM 659 C CA . LYS A 1 82 ? 7.792 6.936 -12.758 1.00 92.00 82 LYS A CA 1
ATOM 660 C C . LYS A 1 82 ? 9.055 7.791 -12.859 1.00 92.00 82 LYS A C 1
ATOM 662 O O . LYS A 1 82 ? 10.142 7.237 -12.994 1.00 92.00 82 LYS A O 1
ATOM 667 N N . ASP A 1 83 ? 8.938 9.110 -12.729 1.00 92.50 83 ASP A N 1
ATOM 668 C CA . ASP A 1 83 ? 10.075 10.037 -12.837 1.00 92.50 83 ASP A CA 1
ATOM 669 C C . ASP A 1 83 ? 11.102 9.822 -11.716 1.00 92.50 83 ASP A C 1
ATOM 671 O O . ASP A 1 83 ? 12.287 10.144 -11.853 1.00 92.50 83 ASP A O 1
ATOM 675 N N . ARG A 1 84 ? 10.663 9.215 -10.611 1.00 91.62 84 ARG A N 1
ATOM 676 C CA . ARG A 1 84 ? 11.512 8.824 -9.483 1.00 91.62 84 ARG A CA 1
ATOM 677 C C . ARG A 1 84 ? 12.348 7.583 -9.784 1.00 91.62 84 ARG A C 1
ATOM 679 O O . ARG A 1 84 ? 13.327 7.325 -9.088 1.00 91.62 84 ARG A O 1
ATOM 686 N N . VAL A 1 85 ? 11.990 6.801 -10.802 1.00 86.81 85 VAL A N 1
ATOM 687 C CA . VAL A 1 85 ? 12.602 5.504 -11.105 1.00 86.81 85 VAL A CA 1
ATOM 688 C C . VAL A 1 85 ? 13.273 5.591 -12.467 1.00 86.81 85 VAL A C 1
ATOM 690 O O . VAL A 1 85 ? 12.615 5.460 -13.483 1.00 86.81 85 VAL A O 1
ATOM 693 N N . GLY A 1 86 ? 14.592 5.820 -12.474 1.00 81.19 86 GLY A N 1
ATOM 694 C CA . GLY A 1 86 ? 15.381 6.198 -13.658 1.00 81.19 86 GLY A CA 1
ATOM 695 C C . GLY A 1 86 ? 15.213 5.342 -14.930 1.00 81.19 86 GLY A C 1
ATOM 696 O O . GLY A 1 86 ? 14.217 5.413 -15.628 1.00 81.19 86 GLY A O 1
ATOM 697 N N . ALA A 1 87 ? 16.240 4.591 -15.335 1.00 81.69 87 ALA A N 1
ATOM 698 C CA . ALA A 1 87 ? 16.289 3.954 -16.664 1.00 81.69 87 ALA A CA 1
ATOM 699 C C . ALA A 1 87 ? 15.423 2.681 -16.815 1.00 81.69 87 ALA A C 1
ATOM 701 O O . ALA A 1 87 ? 15.727 1.830 -17.650 1.00 81.69 87 ALA A O 1
ATOM 702 N N . VAL A 1 88 ? 14.399 2.512 -15.979 1.00 88.25 88 VAL A N 1
ATOM 703 C CA . VAL A 1 88 ? 13.495 1.358 -16.052 1.00 88.25 88 VAL A CA 1
ATOM 704 C C . VAL A 1 88 ? 12.552 1.551 -17.236 1.00 88.25 88 VAL A C 1
ATOM 706 O O . VAL A 1 88 ? 12.165 2.678 -17.528 1.00 88.25 88 VAL A O 1
ATOM 709 N N . ASP A 1 89 ? 12.171 0.474 -17.910 1.00 91.56 89 ASP A N 1
ATOM 710 C CA . ASP A 1 89 ? 11.135 0.513 -18.943 1.00 91.56 89 ASP A CA 1
ATOM 711 C C . ASP A 1 89 ? 9.765 0.915 -18.353 1.00 91.56 89 ASP A C 1
ATOM 713 O O . ASP A 1 89 ? 9.478 0.636 -17.189 1.00 91.56 89 ASP A O 1
ATOM 717 N N . ASP A 1 90 ? 8.942 1.641 -19.107 1.00 92.38 90 ASP A N 1
ATOM 718 C CA . ASP A 1 90 ? 7.669 2.190 -18.608 1.00 92.38 90 ASP A CA 1
ATOM 719 C C . ASP A 1 90 ? 6.653 1.077 -18.349 1.00 92.38 90 ASP A C 1
ATOM 721 O O . ASP A 1 90 ? 6.123 0.979 -17.245 1.00 92.38 90 ASP A O 1
ATOM 725 N N . GLU A 1 91 ? 6.478 0.174 -19.313 1.00 93.25 91 GLU A N 1
ATOM 726 C CA . GLU A 1 91 ? 5.536 -0.944 -19.220 1.00 93.25 91 GLU A CA 1
ATOM 727 C C . GLU A 1 91 ? 5.947 -1.905 -18.097 1.00 93.25 91 GLU A C 1
ATOM 729 O O . GLU A 1 91 ? 5.111 -2.377 -17.323 1.00 93.25 91 GLU A O 1
ATOM 734 N N . GLN A 1 92 ? 7.251 -2.170 -17.963 1.0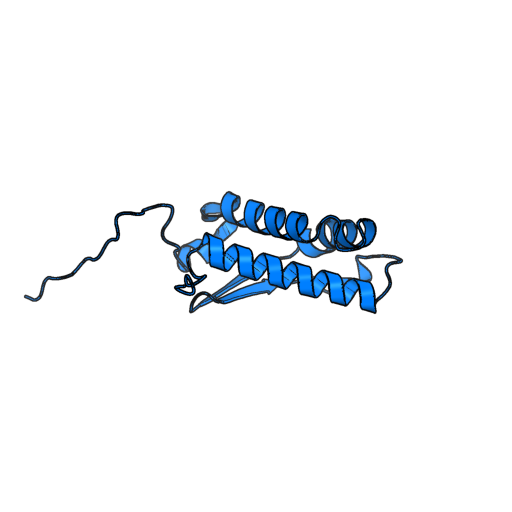0 93.75 92 GLN A N 1
ATOM 735 C CA . GLN A 1 92 ? 7.772 -2.983 -16.867 1.00 93.75 92 GLN A CA 1
ATOM 736 C C . GLN A 1 92 ? 7.578 -2.311 -15.502 1.00 93.75 92 GLN A C 1
ATOM 738 O O . GLN A 1 92 ? 7.268 -2.993 -14.525 1.00 93.75 92 GLN A O 1
ATOM 743 N N . PHE A 1 93 ? 7.795 -0.998 -15.415 1.00 96.44 93 PHE A N 1
ATOM 744 C CA . PHE A 1 93 ? 7.599 -0.249 -14.179 1.00 96.44 93 PHE A CA 1
ATOM 745 C C . PHE A 1 93 ? 6.136 -0.286 -13.737 1.00 96.44 93 PHE A C 1
ATOM 747 O O . PHE A 1 93 ? 5.878 -0.656 -12.594 1.00 96.44 93 PHE A O 1
ATOM 754 N N . GLU A 1 94 ? 5.209 0.049 -14.636 1.00 96.69 94 GLU A N 1
ATOM 755 C CA . GLU A 1 94 ? 3.771 0.068 -14.356 1.00 96.69 94 GLU A CA 1
ATOM 756 C C . GLU A 1 94 ? 3.292 -1.314 -13.908 1.00 96.69 94 GLU A C 1
ATOM 758 O O . GLU A 1 94 ? 2.718 -1.446 -12.832 1.00 96.69 94 GLU A O 1
ATOM 763 N N . ALA A 1 95 ? 3.644 -2.371 -14.649 1.00 96.88 95 ALA A N 1
ATOM 764 C CA . ALA A 1 95 ? 3.227 -3.729 -14.309 1.00 96.88 95 ALA A CA 1
ATOM 765 C C . ALA A 1 95 ? 3.736 -4.197 -12.934 1.00 96.88 95 ALA A C 1
ATOM 767 O O . ALA A 1 95 ? 3.016 -4.882 -12.206 1.00 96.88 95 ALA A O 1
ATOM 768 N N . VAL A 1 96 ? 4.981 -3.862 -12.570 1.00 97.75 96 VAL A N 1
ATOM 769 C CA . VAL A 1 96 ? 5.528 -4.239 -11.257 1.00 97.75 96 VAL A CA 1
ATOM 770 C C . VAL A 1 96 ? 4.939 -3.375 -10.148 1.00 97.75 96 VAL A C 1
ATOM 772 O O . VAL A 1 96 ? 4.678 -3.906 -9.073 1.00 97.75 96 VAL A O 1
ATOM 775 N N . LEU A 1 97 ? 4.740 -2.075 -10.380 1.00 98.31 97 LEU A N 1
ATOM 776 C CA . LEU A 1 97 ? 4.148 -1.171 -9.397 1.00 98.31 97 LEU A CA 1
ATOM 777 C C . LEU A 1 97 ? 2.712 -1.586 -9.071 1.00 98.31 97 LEU A C 1
ATOM 779 O O . LEU A 1 97 ? 2.404 -1.723 -7.890 1.00 98.31 97 LEU A O 1
ATOM 783 N N . ASP A 1 98 ? 1.903 -1.861 -10.096 1.00 98.12 98 ASP A N 1
ATOM 784 C CA . ASP A 1 98 ? 0.524 -2.329 -9.950 1.00 98.12 98 ASP A CA 1
ATOM 785 C C . ASP A 1 98 ? 0.470 -3.660 -9.186 1.00 98.12 98 ASP A C 1
ATOM 787 O O . ASP A 1 98 ? -0.270 -3.785 -8.211 1.00 98.12 98 ASP A O 1
ATOM 791 N N . GLU A 1 99 ? 1.305 -4.652 -9.541 1.00 98.31 99 GLU A N 1
ATOM 792 C CA . GLU A 1 99 ? 1.322 -5.907 -8.775 1.00 98.31 99 GLU A CA 1
ATOM 793 C C . GLU A 1 99 ? 1.770 -5.657 -7.323 1.00 98.31 99 GLU A C 1
ATOM 795 O O . GLU A 1 99 ? 1.248 -6.278 -6.398 1.00 98.31 99 GLU A O 1
ATOM 800 N N . PHE A 1 100 ? 2.721 -4.750 -7.081 1.00 98.50 100 PHE A N 1
ATOM 801 C CA . PHE A 1 100 ? 3.210 -4.458 -5.732 1.00 98.50 100 PHE A CA 1
ATOM 802 C C . PHE A 1 100 ? 2.133 -3.792 -4.866 1.00 98.50 100 PHE A C 1
ATOM 804 O O . PHE A 1 100 ? 1.893 -4.260 -3.749 1.00 98.50 100 PHE A O 1
ATOM 811 N N . THR A 1 101 ? 1.444 -2.765 -5.364 1.00 98.62 101 THR A N 1
ATOM 812 C CA . THR A 1 101 ? 0.355 -2.110 -4.623 1.00 98.62 101 THR A CA 1
ATOM 813 C C . THR A 1 101 ? -0.787 -3.084 -4.338 1.00 98.62 101 THR A C 1
ATOM 815 O O . THR A 1 101 ? -1.190 -3.201 -3.180 1.00 98.62 101 THR A O 1
ATOM 818 N N . GLU A 1 102 ? -1.201 -3.901 -5.314 1.00 98.31 102 GLU A N 1
ATOM 819 C CA . GLU A 1 102 ? -2.215 -4.949 -5.111 1.00 98.31 102 GLU A CA 1
ATOM 820 C C . GLU A 1 102 ? -1.821 -5.942 -4.000 1.00 98.31 102 GLU A C 1
ATOM 822 O O . GLU A 1 102 ? -2.655 -6.353 -3.180 1.00 98.31 102 GLU A O 1
ATOM 827 N N . ARG A 1 103 ? -0.540 -6.342 -3.933 1.00 98.38 103 ARG A N 1
ATOM 828 C CA . ARG A 1 103 ? -0.053 -7.219 -2.853 1.00 98.38 103 ARG A CA 1
ATOM 829 C C . ARG A 1 103 ? -0.076 -6.536 -1.498 1.00 98.38 103 ARG A C 1
ATOM 831 O O . ARG A 1 103 ? -0.433 -7.197 -0.525 1.00 98.38 103 ARG A O 1
ATOM 838 N N . ILE A 1 104 ? 0.299 -5.262 -1.422 1.00 98.62 104 ILE A N 1
ATOM 839 C CA . ILE A 1 104 ? 0.236 -4.497 -0.172 1.00 98.62 104 ILE A CA 1
ATOM 840 C C . ILE A 1 104 ? -1.216 -4.436 0.308 1.00 98.62 104 ILE A C 1
ATOM 842 O O . ILE A 1 104 ? -1.491 -4.801 1.447 1.00 98.62 104 ILE A O 1
ATOM 846 N N . GLU A 1 105 ? -2.155 -4.080 -0.566 1.00 98.31 105 GLU A N 1
ATOM 847 C CA . GLU A 1 105 ? -3.587 -4.003 -0.250 1.00 98.31 105 GLU A CA 1
ATOM 848 C C . GLU A 1 105 ? -4.162 -5.356 0.199 1.00 98.31 105 GLU A C 1
ATOM 850 O O . GLU A 1 105 ? -4.943 -5.427 1.150 1.00 98.31 105 GLU A O 1
ATOM 855 N N . SER A 1 106 ? -3.755 -6.463 -0.432 1.00 97.44 106 SER A N 1
ATOM 856 C CA . SER A 1 106 ? -4.118 -7.811 0.032 1.00 97.44 106 SER A CA 1
ATOM 857 C C . SER A 1 106 ? -3.538 -8.126 1.413 1.00 97.44 106 SER A C 1
ATOM 859 O O . SER A 1 106 ? -4.254 -8.622 2.279 1.00 97.44 106 SER A O 1
ATOM 861 N N . GLU A 1 107 ? -2.262 -7.820 1.656 1.00 97.88 107 GLU A N 1
ATOM 862 C CA . GLU A 1 107 ? -1.631 -8.066 2.956 1.00 97.88 107 GLU A CA 1
ATOM 863 C C . GLU A 1 107 ? -2.258 -7.219 4.071 1.00 97.88 107 GLU A C 1
ATOM 865 O O . GLU A 1 107 ? -2.438 -7.729 5.177 1.00 97.88 107 GLU A O 1
ATOM 870 N N . LEU A 1 108 ? -2.643 -5.969 3.790 1.00 97.06 108 LEU A N 1
ATOM 871 C CA . LEU A 1 108 ? -3.382 -5.119 4.729 1.00 97.06 108 LEU A CA 1
ATOM 872 C C . LEU A 1 108 ? -4.731 -5.755 5.085 1.00 97.06 108 LEU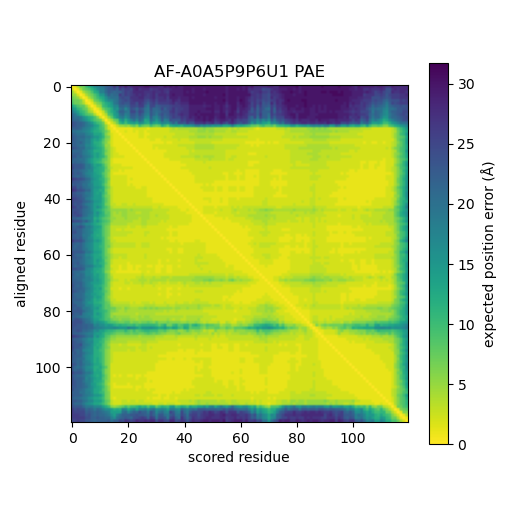 A C 1
ATOM 874 O O . LEU A 1 108 ? -5.013 -5.971 6.264 1.00 97.06 108 LEU A O 1
ATOM 878 N N . ARG A 1 109 ? -5.521 -6.157 4.079 1.00 95.56 109 ARG A N 1
ATOM 879 C CA . ARG A 1 109 ? -6.804 -6.851 4.292 1.00 95.56 109 ARG A CA 1
ATOM 880 C C . ARG A 1 109 ? -6.645 -8.104 5.135 1.00 95.56 109 ARG A C 1
ATOM 882 O O . ARG A 1 109 ? -7.376 -8.299 6.101 1.00 95.56 109 ARG A O 1
ATOM 889 N N . ARG A 1 110 ? -5.665 -8.939 4.807 1.00 94.06 110 ARG A N 1
ATOM 890 C CA . ARG A 1 110 ? -5.366 -10.162 5.550 1.00 94.06 110 ARG A CA 1
ATOM 891 C C . ARG A 1 110 ? -4.998 -9.889 7.001 1.00 94.06 110 ARG A C 1
ATOM 893 O O . ARG A 1 110 ? -5.493 -10.574 7.892 1.00 94.06 110 ARG A O 1
ATOM 900 N N . ARG A 1 111 ? -4.117 -8.919 7.241 1.00 94.00 111 ARG A N 1
ATOM 901 C CA . ARG A 1 111 ? -3.618 -8.587 8.583 1.00 94.00 111 ARG A CA 1
ATOM 902 C C . ARG A 1 111 ? -4.705 -8.024 9.479 1.00 94.00 111 ARG A C 1
ATOM 904 O O . ARG A 1 111 ? -4.740 -8.373 10.652 1.00 94.00 111 ARG A O 1
ATOM 911 N N . PHE A 1 112 ? -5.602 -7.228 8.913 1.00 93.38 112 PHE A N 1
ATOM 912 C CA . PHE A 1 112 ? -6.720 -6.637 9.639 1.00 93.38 112 PHE A CA 1
ATOM 913 C C . PHE A 1 112 ? -7.999 -7.489 9.601 1.00 93.38 112 PHE A C 1
ATOM 915 O O . PHE A 1 112 ? -9.048 -7.043 10.049 1.00 93.38 112 PHE A O 1
ATOM 922 N N . GLY A 1 113 ? -7.920 -8.731 9.105 1.00 91.38 113 GLY A N 1
ATOM 923 C CA . GLY A 1 113 ? -9.016 -9.702 9.186 1.00 91.38 113 GLY A CA 1
ATOM 924 C C . GLY A 1 113 ? -10.148 -9.506 8.171 1.00 91.38 113 GLY A C 1
ATOM 925 O O . GLY A 1 113 ? -11.215 -10.091 8.335 1.00 91.38 113 GLY A O 1
ATOM 926 N N . PHE A 1 114 ? -9.928 -8.725 7.115 1.00 90.69 114 PHE A N 1
ATOM 927 C CA . PHE A 1 114 ? -10.893 -8.489 6.035 1.00 90.69 114 PHE A CA 1
ATOM 928 C C . PHE A 1 114 ? -10.801 -9.505 4.891 1.00 90.69 114 PHE A C 1
ATOM 930 O O . PHE A 1 114 ? -11.691 -9.577 4.043 1.00 90.69 114 PHE A O 1
ATOM 937 N N . GLU A 1 115 ? -9.746 -10.321 4.851 1.00 79.81 115 GLU A N 1
ATOM 938 C CA . GLU A 1 115 ? -9.668 -11.434 3.908 1.00 79.81 115 GLU A CA 1
ATOM 939 C C . GLU A 1 115 ? -10.574 -12.567 4.415 1.00 79.81 115 GLU A C 1
ATOM 941 O O . GLU A 1 115 ? -10.223 -13.323 5.320 1.00 79.81 115 GLU A O 1
ATOM 946 N N . HIS A 1 116 ? -11.786 -12.658 3.864 1.00 56.25 116 HIS A N 1
ATOM 947 C CA . HIS A 1 116 ? -12.694 -13.763 4.156 1.00 56.25 116 HIS A CA 1
ATOM 948 C C . HIS A 1 116 ? -12.019 -15.094 3.791 1.00 56.25 116 HIS A C 1
ATOM 950 O O . HIS A 1 116 ? -11.655 -15.311 2.632 1.00 56.25 116 HIS A O 1
ATOM 956 N N . GLU A 1 117 ? -11.920 -16.021 4.750 1.00 47.47 117 GLU A N 1
ATOM 957 C CA . GLU A 1 117 ? -11.639 -17.424 4.451 1.00 47.47 117 GLU A CA 1
ATOM 958 C C . GLU A 1 117 ? -12.669 -17.908 3.422 1.00 47.47 117 GLU A C 1
ATOM 960 O O . GLU A 1 117 ? -13.846 -18.111 3.734 1.00 47.47 117 GLU A O 1
ATOM 965 N N . VAL A 1 118 ? -12.243 -18.099 2.171 1.00 43.53 118 VAL A N 1
ATOM 966 C CA . VAL A 1 118 ? -13.038 -18.849 1.200 1.00 43.53 118 VAL A CA 1
ATOM 967 C C . VAL A 1 118 ? -13.037 -20.289 1.698 1.00 43.53 118 VAL A C 1
ATOM 969 O O . VAL A 1 118 ? -12.084 -21.039 1.475 1.00 43.53 118 VAL A O 1
ATOM 972 N N . GLY A 1 119 ? -14.083 -20.635 2.451 1.00 37.59 119 GLY A N 1
ATOM 973 C CA . GLY A 1 119 ? -14.320 -21.979 2.955 1.00 37.59 119 GLY A CA 1
ATOM 974 C C . GLY A 1 119 ? -14.140 -22.999 1.832 1.00 37.59 119 GLY A C 1
ATOM 975 O O . GLY A 1 119 ? -14.751 -22.877 0.769 1.00 37.59 119 GLY A O 1
ATOM 976 N N . LYS A 1 120 ? -13.248 -23.963 2.063 1.00 34.88 120 LYS A N 1
ATOM 977 C CA . LYS A 1 120 ? -13.093 -25.140 1.204 1.00 34.88 120 LYS A CA 1
ATOM 978 C C . LYS A 1 120 ? -14.288 -26.076 1.321 1.00 34.88 120 LYS A C 1
ATOM 980 O O . LYS A 1 120 ? -14.834 -26.190 2.441 1.00 34.88 120 LYS A O 1
#

Radius of gyration: 17.32 Å; Cα contacts (8 Å, |Δi|>4): 97; chains: 1; bounding box: 51×38×48 Å

Secondary structure (DSSP, 8-state):
---------S--S----HHHHHTHHHHSHHHHHHHHHHHHHHHTTTS-HHHHHHHHHHTGGG-EEEEEETTEEEEEPPSSTTTTS-S--HHHHHHHHHHHHHHHHHHHHHHTT-S-----

Solvent-accessible surface area (backbone atoms only — not comparable to full-atom values): 7335 Å² total; per-residue (Å²): 142,80,84,86,78,90,83,76,73,89,76,77,71,75,78,73,47,76,75,49,52,78,47,30,77,79,75,38,43,70,62,51,54,50,17,51,52,50,27,51,58,73,42,60,87,77,52,61,67,68,59,53,51,40,43,49,65,55,30,54,71,65,37,45,83,44,76,77,56,96,64,42,54,45,66,47,70,47,85,66,50,63,80,58,39,72,96,62,56,67,71,62,46,52,57,51,50,53,53,43,45,55,36,28,34,49,36,48,21,50,74,59,67,51,56,74,79,78,80,128

InterPro domains:
  IPR043952 Protein of unknown function DUF5783 [PF19095] (14-115)

Foldseek 3Di:
DDDDDDPDDPPPPPQDDLVCVVVCCVPPVVLLVVLLVVLLVVCPPVADPLLSVQCVPQWQVPWDWDDPDPLFIFIHTDPPSVVSRPPDDPVSNVVSNVSSRVSSRVSSSVSNVNPDPPDD

Mean predicted aligned error: 7.41 Å

Nearest PDB structures (foldseek):
  1wbb-assembly1_A  TM=2.494E-01  e=5.515E+00  Escherichia coli
  1wb9-assembly1_A  TM=2.511E-01  e=8.777E+00  Escherichia coli

Organism: NCBI:txid348826

pLDDT: mean 87.51, std 18.49, range [34.88, 98.62]